Protein AF-A0A7S1LMZ0-F1 (afdb_monomer)

Mean predicted aligned error: 5.79 Å

InterPro domains:
  IPR043136 B30.2/SPRY domain superfamily [G3DSA:2.60.120.920] (1-100)

Sequence (121 aa):
YFRLQINSVDSGWLGGLVVGVSLSPPARAGPDRAGGEPMTWTAQRGRTNSNGCERQCEWRPEALHPGDEVAFLVNLDGICFLFVNDEERCRFGDPPVPVKSQPEARLSLLVGPAAASASDL

Organism: Alexandrium catenella (NCBI:txid2925)

pLDDT: mean 85.89, std 14.91, range [46.44, 98.31]

Foldseek 3Di:
DDKDAAQDDDPPALWWKKWWKFLDDDDPDDLPCRAQAARIWIDIDQWTDARRDIDGFQDHRVPDDHGWMWDWDQDQQQKIFIDIPNHTRDIDCVVGNPCPVCVVGDIDIDID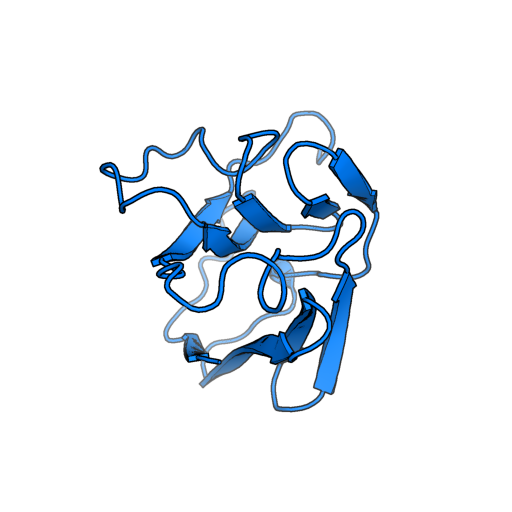IHHDDPVSD

Nearest PDB structures (foldseek):
  2e63-assembly1_A  TM=7.596E-01  e=4.836E-03  Homo sapiens
  8xvf-assembly3_C  TM=3.614E-01  e=7.108E-01  Trichinella spiralis
  3pos-assembly1_A  TM=3.489E-01  e=8.410E-01  Homo sapiens
  3hbk-assembly1_A  TM=3.427E-01  e=2.182E+00  Parabacteroides distasonis ATCC 8503
  3wz1-assembly1_A  TM=3.641E-01  e=4.522E+00  Microbulbifer thermotolerans

Solvent-accessible surface area (backbone atoms only — not comparable to full-atom values): 6929 Å² total; per-residue (Å²): 109,53,75,44,72,35,83,70,73,66,94,86,58,79,42,35,51,31,44,38,38,22,64,53,77,86,61,87,81,56,73,78,64,82,66,59,45,70,53,28,40,33,39,31,66,40,28,33,31,15,53,39,40,76,45,81,47,72,33,57,54,86,76,62,48,61,74,40,37,44,33,43,36,63,49,80,80,12,38,38,38,33,25,48,74,88,41,81,48,40,75,51,41,68,60,46,50,58,46,75,87,38,75,85,64,59,75,31,83,39,76,46,68,32,70,61,54,88,88,78,114

Secondary structure (DSSP, 8-state):
-EEEE-----TT--SEEEEEEESS------TTTTSS-TTEEEEETTEEEETTEEEE----GGG--TT-EEEEEE-TTS-EEEEETTEEEEEE-SSPP-TTT-TTPPPEEEEEEEPPPTT--

Structure (mmCIF, N/CA/C/O backbone):
data_AF-A0A7S1LMZ0-F1
#
_entry.id   AF-A0A7S1LMZ0-F1
#
loop_
_atom_site.group_PDB
_atom_site.id
_atom_site.type_symbol
_atom_site.label_atom_id
_atom_site.label_alt_id
_atom_site.label_comp_id
_atom_site.label_asym_id
_atom_site.label_entity_id
_atom_site.label_seq_id
_atom_site.pdbx_PDB_ins_code
_atom_site.Cartn_x
_atom_site.Cartn_y
_atom_site.Cartn_z
_atom_site.occupancy
_atom_site.B_iso_or_equiv
_atom_site.auth_seq_id
_atom_site.auth_comp_id
_atom_site.auth_asym_id
_atom_site.auth_atom_id
_atom_site.pdbx_PDB_model_num
ATOM 1 N N . TYR A 1 1 ? -8.574 -6.251 1.477 1.00 92.69 1 TYR A N 1
ATOM 2 C CA . TYR A 1 1 ? -7.418 -6.410 0.574 1.00 92.69 1 TYR A CA 1
ATOM 3 C C . TYR A 1 1 ? -7.841 -5.977 -0.820 1.00 92.69 1 TYR A C 1
ATOM 5 O O . TYR A 1 1 ? -9.038 -5.970 -1.087 1.00 92.69 1 TYR A O 1
ATOM 13 N N . PHE A 1 2 ? -6.898 -5.625 -1.687 1.00 94.94 2 PHE A N 1
ATOM 14 C CA . PHE A 1 2 ? -7.144 -5.405 -3.113 1.00 94.94 2 PHE A CA 1
ATOM 15 C C . PHE A 1 2 ? -5.912 -5.796 -3.933 1.00 94.94 2 PHE A C 1
ATOM 17 O O . PHE A 1 2 ? -4.818 -5.924 -3.382 1.00 94.94 2 PHE A O 1
ATOM 24 N N . ARG A 1 3 ? -6.109 -5.989 -5.238 1.00 96.69 3 ARG A N 1
ATOM 25 C CA . ARG A 1 3 ? -5.073 -6.311 -6.224 1.00 96.69 3 ARG A CA 1
ATOM 26 C C . ARG A 1 3 ? -5.205 -5.369 -7.416 1.00 96.69 3 ARG A C 1
ATOM 28 O O . ARG A 1 3 ? -6.318 -4.992 -7.780 1.00 96.69 3 ARG A O 1
ATOM 35 N N . LEU A 1 4 ? -4.074 -4.977 -7.982 1.00 95.00 4 LEU A N 1
ATOM 36 C CA . LEU A 1 4 ? -3.955 -4.112 -9.148 1.00 95.00 4 LEU A CA 1
ATOM 37 C C . LEU A 1 4 ? -3.055 -4.809 -10.158 1.00 95.00 4 LEU A C 1
ATOM 39 O O . LEU A 1 4 ? -1.979 -5.268 -9.790 1.00 95.00 4 LEU A O 1
ATOM 43 N N . GLN A 1 5 ? -3.460 -4.830 -11.421 1.00 97.00 5 GLN A N 1
ATOM 44 C CA . GLN A 1 5 ? -2.581 -5.247 -12.504 1.00 97.00 5 GLN A CA 1
ATOM 45 C C . GLN A 1 5 ? -1.897 -4.020 -13.107 1.00 97.00 5 GLN A C 1
ATOM 47 O O . GLN A 1 5 ? -2.553 -3.023 -13.425 1.00 97.00 5 GLN A O 1
ATOM 52 N N . ILE A 1 6 ? -0.580 -4.087 -13.270 1.00 95.25 6 ILE A N 1
ATOM 53 C CA . ILE A 1 6 ? 0.190 -3.060 -13.962 1.00 95.25 6 ILE A CA 1
ATOM 54 C C . ILE A 1 6 ? -0.006 -3.248 -15.463 1.00 95.25 6 ILE A C 1
ATOM 56 O O . ILE A 1 6 ? 0.489 -4.198 -16.057 1.00 95.25 6 ILE A O 1
ATOM 60 N N . ASN A 1 7 ? -0.732 -2.332 -16.099 1.00 94.88 7 ASN A N 1
ATOM 61 C CA . ASN A 1 7 ? -0.979 -2.407 -17.543 1.00 94.88 7 ASN A CA 1
ATOM 62 C C . ASN A 1 7 ? 0.157 -1.787 -18.368 1.00 94.88 7 ASN A C 1
ATOM 64 O O . ASN A 1 7 ? 0.405 -2.196 -19.499 1.00 94.88 7 ASN A O 1
ATOM 68 N N . SER A 1 8 ? 0.834 -0.783 -17.814 1.00 91.38 8 SER A N 1
ATOM 69 C CA . SER A 1 8 ? 1.889 -0.029 -18.489 1.00 91.38 8 SER A CA 1
ATOM 70 C C . SER A 1 8 ? 2.794 0.656 -17.471 1.00 91.38 8 SER A C 1
ATOM 72 O O . SER A 1 8 ? 2.327 1.049 -16.402 1.00 91.38 8 SER A O 1
ATOM 74 N N . VAL A 1 9 ? 4.056 0.864 -17.842 1.00 89.19 9 VAL A N 1
ATOM 75 C CA . VAL A 1 9 ? 5.046 1.618 -17.063 1.00 89.19 9 VAL A CA 1
ATOM 76 C C . VAL A 1 9 ? 5.654 2.681 -17.973 1.00 89.19 9 VAL A C 1
ATOM 78 O O . VAL A 1 9 ? 5.950 2.395 -19.132 1.00 89.19 9 VAL A O 1
ATOM 81 N N . ASP A 1 10 ? 5.816 3.899 -17.459 1.00 86.38 10 ASP A N 1
ATOM 82 C CA . ASP A 1 10 ? 6.498 4.983 -18.163 1.00 86.38 10 ASP A CA 1
ATOM 83 C C . ASP A 1 10 ? 7.935 5.106 -17.642 1.00 86.38 10 ASP A C 1
ATOM 85 O O . ASP A 1 10 ? 8.170 5.554 -16.520 1.00 86.38 10 ASP A O 1
ATOM 89 N N . SER A 1 11 ? 8.903 4.701 -18.464 1.00 72.75 11 SER A N 1
ATOM 90 C CA . SER A 1 11 ? 10.332 4.749 -18.134 1.00 72.75 11 SER A CA 1
ATOM 91 C C . SER A 1 11 ? 10.900 6.172 -18.035 1.00 72.75 11 SER A C 1
ATOM 93 O O . SER A 1 11 ? 12.020 6.340 -17.560 1.00 72.75 11 SER A O 1
ATOM 95 N N . GLY A 1 12 ? 10.172 7.194 -18.501 1.00 71.25 12 GLY A N 1
ATOM 96 C CA . GLY A 1 12 ? 10.564 8.603 -18.390 1.00 71.25 12 GLY A CA 1
ATOM 97 C C . GLY A 1 12 ? 10.071 9.290 -17.112 1.00 71.25 12 GLY A C 1
ATOM 98 O O . GLY A 1 12 ? 10.472 10.420 -16.827 1.00 71.25 12 GLY A O 1
ATOM 99 N N . TRP A 1 13 ? 9.206 8.634 -16.334 1.00 70.25 13 TRP A N 1
ATOM 100 C CA . TRP A 1 13 ? 8.609 9.210 -15.135 1.00 70.25 13 TRP A CA 1
ATOM 101 C C . TRP A 1 13 ? 9.506 8.987 -13.910 1.00 70.25 13 TRP A C 1
ATOM 103 O O . TRP A 1 13 ? 9.607 7.886 -13.375 1.00 70.25 13 TRP A O 1
ATOM 113 N N . LEU A 1 14 ? 10.129 10.061 -13.415 1.00 67.19 14 LEU A N 1
ATOM 114 C CA . LEU A 1 14 ? 10.993 10.018 -12.225 1.00 67.19 14 LEU A CA 1
ATOM 115 C C . LEU A 1 14 ? 10.230 9.829 -10.903 1.00 67.19 14 LEU A C 1
ATOM 117 O O . LEU A 1 14 ? 10.851 9.592 -9.869 1.00 67.19 14 LEU A O 1
ATOM 121 N N . GLY A 1 15 ? 8.901 9.936 -10.904 1.00 70.75 15 GLY A N 1
ATOM 122 C CA . GLY A 1 15 ? 8.080 9.688 -9.719 1.00 70.75 15 GLY A CA 1
ATOM 123 C C . GLY A 1 15 ? 7.843 8.198 -9.439 1.00 70.75 15 GLY A C 1
ATOM 124 O O . GLY A 1 15 ? 8.457 7.331 -10.055 1.00 70.75 15 GLY A O 1
ATOM 125 N N . GLY A 1 16 ? 6.961 7.894 -8.488 1.00 84.00 16 GLY A N 1
ATOM 126 C CA . GLY A 1 16 ? 6.693 6.524 -8.033 1.00 84.00 16 GLY A CA 1
ATOM 127 C C . GLY A 1 16 ? 5.217 6.134 -8.085 1.00 84.00 16 GLY A C 1
ATOM 128 O O . GLY A 1 16 ? 4.365 6.919 -8.493 1.00 84.00 16 GLY A O 1
ATOM 129 N N . LEU A 1 17 ? 4.915 4.922 -7.618 1.00 88.75 17 LEU A N 1
ATOM 130 C CA . LEU A 1 17 ? 3.554 4.458 -7.356 1.00 88.75 17 LEU A CA 1
ATOM 131 C C . LEU A 1 17 ? 3.296 4.475 -5.847 1.00 88.75 17 LEU A C 1
ATOM 133 O O . LEU A 1 17 ? 4.027 3.843 -5.078 1.00 88.75 17 LEU A O 1
ATOM 137 N N . VAL A 1 18 ? 2.242 5.181 -5.448 1.00 91.25 18 VAL A N 1
ATOM 138 C CA . VAL A 1 18 ? 1.716 5.191 -4.082 1.00 91.25 18 VAL A CA 1
ATOM 139 C C . VAL A 1 18 ? 0.575 4.196 -4.006 1.00 91.25 18 VAL A C 1
ATOM 141 O O . VAL A 1 18 ? -0.331 4.228 -4.841 1.00 91.25 18 VAL A O 1
ATOM 144 N N . VAL A 1 19 ? 0.607 3.335 -2.994 1.00 93.50 19 VAL A N 1
ATOM 145 C CA . VAL A 1 19 ? -0.442 2.348 -2.726 1.00 93.50 19 VAL A CA 1
ATOM 146 C C . VAL A 1 19 ? -0.751 2.348 -1.237 1.00 93.50 19 VAL A C 1
ATOM 148 O O . VAL A 1 19 ? 0.160 2.355 -0.411 1.00 93.50 19 VAL A O 1
ATOM 151 N N . GLY A 1 20 ? -2.028 2.340 -0.874 1.00 94.69 20 GLY A N 1
ATOM 152 C CA . GLY A 1 20 ? -2.415 2.360 0.524 1.00 94.69 20 GLY A CA 1
ATOM 153 C C . GLY A 1 20 ? -3.908 2.432 0.773 1.00 94.69 20 GLY A C 1
ATOM 154 O O . GLY A 1 20 ? -4.737 2.180 -0.105 1.00 94.69 20 GLY A O 1
ATOM 155 N N . VAL A 1 21 ? -4.237 2.804 2.005 1.00 94.06 21 VAL A N 1
ATOM 156 C CA . VAL A 1 21 ? -5.606 3.025 2.465 1.00 94.06 21 VAL A CA 1
ATOM 157 C C . VAL A 1 21 ? -5.725 4.315 3.267 1.00 94.06 21 VAL A C 1
ATOM 159 O O . VAL A 1 21 ? -4.754 4.803 3.845 1.00 94.06 21 VAL A O 1
ATOM 162 N N . SER A 1 22 ? -6.940 4.847 3.349 1.00 92.12 22 SER A N 1
ATOM 163 C CA . SER A 1 22 ? -7.289 5.952 4.239 1.00 92.12 22 SER A CA 1
ATOM 164 C C . SER A 1 22 ? -8.611 5.695 4.947 1.00 92.12 22 SER A C 1
ATOM 166 O O . SER A 1 22 ? -9.503 5.064 4.387 1.00 92.12 22 SER A O 1
ATOM 168 N N . LEU A 1 23 ? -8.750 6.211 6.167 1.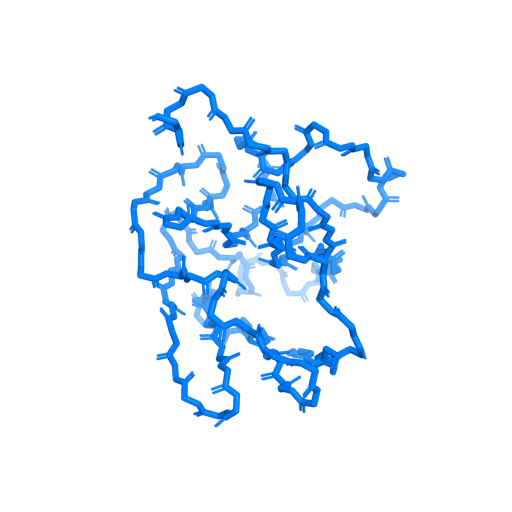00 90.75 23 LEU A N 1
ATOM 169 C CA . LEU A 1 23 ? -10.040 6.291 6.866 1.00 90.75 23 LEU A CA 1
ATOM 170 C C . LEU A 1 23 ? -10.854 7.519 6.444 1.00 90.75 23 LEU A C 1
ATOM 172 O O . LEU A 1 23 ? -12.046 7.607 6.737 1.00 90.75 23 LEU A O 1
ATOM 176 N N . SER A 1 24 ? -10.221 8.484 5.780 1.00 82.25 24 SER A N 1
ATOM 177 C CA . SER A 1 24 ? -10.919 9.634 5.229 1.00 82.25 24 SER A CA 1
ATOM 178 C C . SER A 1 24 ? -11.730 9.197 4.001 1.00 82.25 24 SER A C 1
ATOM 180 O O . SER A 1 24 ? -11.282 8.343 3.222 1.00 82.25 24 SER A O 1
ATOM 182 N N . PRO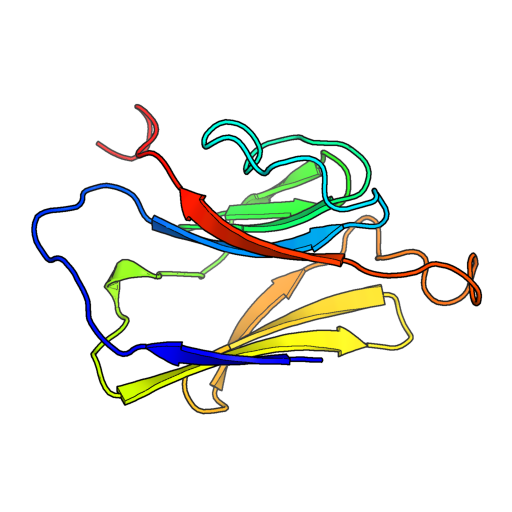 A 1 25 ? -12.923 9.778 3.781 1.00 69.62 25 PRO A N 1
ATOM 183 C CA . PRO A 1 25 ? -13.626 9.630 2.515 1.00 69.62 25 PRO A CA 1
ATOM 184 C C . PRO A 1 25 ? -12.702 10.028 1.358 1.00 69.62 25 PRO A C 1
ATOM 186 O O . PRO A 1 25 ? -11.841 10.892 1.556 1.00 69.62 25 PRO A O 1
ATOM 189 N N . PRO A 1 26 ? -12.881 9.462 0.153 1.00 59.78 26 PRO A N 1
ATOM 190 C CA . PRO A 1 26 ? -12.094 9.852 -1.005 1.00 59.78 26 PRO A CA 1
ATOM 191 C C . PRO A 1 26 ? -12.409 11.311 -1.354 1.00 59.78 26 PRO A C 1
ATOM 193 O O . PRO A 1 26 ? -13.327 11.621 -2.111 1.00 59.78 26 PRO A O 1
ATOM 196 N N . ALA A 1 27 ? -11.656 12.244 -0.782 1.00 53.44 27 ALA A N 1
ATOM 197 C CA . ALA A 1 27 ? -11.514 13.564 -1.358 1.00 53.44 27 ALA A CA 1
ATOM 198 C C . ALA A 1 27 ? -10.799 13.378 -2.700 1.00 53.44 27 ALA A C 1
ATOM 200 O O . ALA A 1 27 ? -9.941 12.504 -2.810 1.00 53.44 27 ALA A O 1
ATOM 201 N N . ARG A 1 28 ? -11.164 14.164 -3.722 1.00 48.00 28 ARG A N 1
ATOM 202 C CA . ARG A 1 28 ? -10.485 14.160 -5.029 1.00 48.00 28 ARG A CA 1
ATOM 203 C C . ARG A 1 28 ? -8.972 14.176 -4.785 1.00 48.00 28 ARG A C 1
ATOM 205 O O . ARG A 1 28 ? -8.452 15.189 -4.325 1.00 48.00 28 ARG A O 1
ATOM 212 N N . ALA A 1 29 ? -8.314 13.035 -4.988 1.00 46.44 29 ALA A N 1
ATOM 213 C CA . ALA A 1 29 ? -6.917 12.854 -4.634 1.00 46.44 29 ALA A CA 1
ATOM 214 C C . ALA A 1 29 ? -6.087 13.793 -5.513 1.00 46.44 29 ALA A C 1
ATOM 216 O O . ALA A 1 29 ? -5.998 13.607 -6.725 1.00 46.44 29 ALA A O 1
ATOM 217 N N . GLY A 1 30 ? -5.572 14.863 -4.912 1.00 48.56 30 GLY A N 1
ATOM 218 C CA . GLY A 1 30 ? -4.571 15.713 -5.538 1.00 48.56 30 GLY A CA 1
ATOM 219 C C . GLY A 1 30 ? -3.192 15.051 -5.435 1.00 48.56 30 GLY A C 1
ATOM 220 O O . GLY A 1 30 ? -2.970 14.271 -4.507 1.00 48.56 30 GLY A O 1
ATOM 221 N N . PRO A 1 31 ? -2.260 15.366 -6.346 1.00 48.41 31 PRO A N 1
ATOM 222 C CA . PRO A 1 31 ? -0.925 14.760 -6.395 1.00 48.41 31 PRO A CA 1
ATOM 223 C C . PRO A 1 31 ? -0.066 14.989 -5.133 1.00 48.41 31 PRO A C 1
ATOM 225 O O . PRO A 1 31 ? 0.912 14.279 -4.935 1.00 48.41 31 PRO A O 1
ATOM 228 N N . ASP A 1 32 ? -0.448 15.923 -4.257 1.00 50.94 32 ASP A N 1
ATOM 229 C CA . ASP A 1 32 ? 0.294 16.298 -3.039 1.00 50.94 32 ASP A CA 1
ATOM 230 C C . ASP A 1 32 ? 0.003 15.431 -1.799 1.00 50.94 32 ASP A C 1
ATOM 232 O O . ASP A 1 32 ? 0.596 15.629 -0.743 1.00 50.94 32 ASP A O 1
ATOM 236 N N . ARG A 1 33 ? -0.925 14.471 -1.882 1.00 55.44 33 ARG A N 1
ATOM 237 C CA . ARG A 1 33 ? -1.492 13.807 -0.688 1.00 55.44 33 ARG A CA 1
ATOM 238 C C . ARG A 1 33 ? -0.775 12.541 -0.220 1.00 55.44 33 ARG A C 1
ATOM 240 O O . ARG A 1 33 ? -1.220 11.880 0.712 1.00 55.44 33 ARG A O 1
ATOM 247 N N . ALA A 1 34 ? 0.324 12.167 -0.865 1.00 53.44 34 ALA A N 1
ATOM 248 C CA . ALA A 1 34 ? 0.998 10.899 -0.588 1.00 53.44 34 ALA A CA 1
ATOM 249 C C . ALA A 1 34 ? 1.879 10.911 0.677 1.00 53.44 34 ALA A C 1
ATOM 251 O O . ALA A 1 34 ? 2.188 9.843 1.208 1.00 53.44 34 ALA A O 1
ATOM 252 N N . GLY A 1 35 ? 2.262 12.096 1.170 1.00 56.19 35 GLY A N 1
ATOM 253 C CA . GLY A 1 35 ? 3.188 12.254 2.291 1.00 56.19 35 GLY A CA 1
ATOM 254 C C . GLY A 1 35 ? 2.561 12.965 3.487 1.00 56.19 35 GLY A C 1
ATOM 255 O O . GLY A 1 35 ? 2.122 14.105 3.379 1.00 56.19 35 GLY A O 1
ATOM 256 N N . GLY A 1 36 ? 2.560 12.314 4.651 1.00 64.12 36 GLY A N 1
ATOM 257 C CA . GLY A 1 36 ? 2.279 12.979 5.927 1.00 64.12 36 GLY A CA 1
ATOM 258 C C . GLY A 1 36 ? 0.805 13.237 6.246 1.00 64.12 36 GLY A C 1
ATOM 259 O O . GLY A 1 36 ? 0.526 13.808 7.298 1.00 64.12 36 GLY A O 1
ATOM 260 N N . GLU A 1 37 ? -0.141 12.817 5.400 1.00 73.06 37 GLU A N 1
ATOM 261 C CA . GLU A 1 37 ? -1.561 13.015 5.692 1.00 73.06 37 GLU A CA 1
ATOM 262 C C . GLU A 1 37 ? -2.020 12.142 6.874 1.00 73.06 37 GLU A C 1
ATOM 264 O O . GLU A 1 37 ? -1.859 10.913 6.845 1.00 73.06 37 GLU A O 1
ATOM 269 N N . PRO A 1 38 ? -2.635 12.739 7.912 1.00 81.94 38 PRO A N 1
ATOM 270 C CA . PRO A 1 38 ? -3.271 11.978 8.976 1.00 81.94 38 PRO A CA 1
ATOM 271 C C . PRO A 1 38 ? -4.312 11.009 8.413 1.00 81.94 38 PRO A C 1
ATOM 273 O O . PRO A 1 38 ? -4.956 11.275 7.399 1.00 81.94 38 PRO A O 1
ATOM 276 N N . MET A 1 39 ? -4.532 9.904 9.121 1.00 90.06 39 MET A N 1
ATOM 277 C CA . MET A 1 39 ? -5.540 8.893 8.797 1.00 90.06 39 MET A CA 1
ATOM 278 C C . MET A 1 39 ? -5.278 8.163 7.469 1.00 90.06 39 MET A C 1
ATOM 280 O O . MET A 1 39 ? -6.215 7.669 6.830 1.00 90.06 39 MET A O 1
ATOM 284 N N . THR A 1 40 ? -4.012 8.088 7.051 1.00 92.75 40 THR A N 1
ATOM 285 C CA . THR A 1 40 ? -3.564 7.345 5.868 1.00 92.75 40 THR A CA 1
ATOM 286 C C . THR A 1 40 ? -2.482 6.327 6.220 1.00 92.75 40 THR A C 1
ATOM 288 O O . THR A 1 40 ? -1.704 6.519 7.153 1.00 92.75 40 THR A O 1
ATOM 291 N N . TRP A 1 41 ? -2.452 5.222 5.478 1.00 95.38 41 TRP A N 1
ATOM 292 C CA . TRP A 1 41 ? -1.409 4.205 5.546 1.00 95.38 41 TRP A CA 1
ATOM 293 C C . TRP A 1 41 ? -0.981 3.868 4.130 1.00 95.38 41 TRP A C 1
ATOM 295 O O . TRP A 1 41 ? -1.707 3.181 3.408 1.00 95.38 41 TRP A O 1
ATOM 305 N N . THR A 1 42 ? 0.170 4.387 3.720 1.00 94.75 42 THR A N 1
ATOM 306 C CA . THR A 1 42 ? 0.640 4.325 2.334 1.00 94.75 42 THR A CA 1
ATOM 307 C C . THR A 1 42 ? 2.061 3.794 2.257 1.00 94.75 42 THR A C 1
ATOM 309 O O . THR A 1 42 ? 2.867 3.986 3.164 1.00 94.75 42 THR A O 1
ATOM 312 N N . ALA A 1 43 ? 2.370 3.134 1.148 1.00 94.12 43 ALA A N 1
ATOM 313 C CA . ALA A 1 43 ? 3.720 2.832 0.712 1.00 94.12 43 ALA A CA 1
ATOM 314 C C . ALA A 1 43 ? 4.000 3.603 -0.582 1.00 94.12 43 ALA A C 1
ATOM 316 O O . ALA A 1 43 ? 3.180 3.624 -1.500 1.00 94.12 43 ALA A O 1
ATOM 317 N N . GLN A 1 44 ? 5.170 4.221 -0.642 1.00 91.50 44 GLN A N 1
ATOM 318 C CA . GLN A 1 44 ? 5.733 4.916 -1.795 1.00 91.50 44 GLN A CA 1
ATOM 319 C C . GLN A 1 44 ? 7.216 4.544 -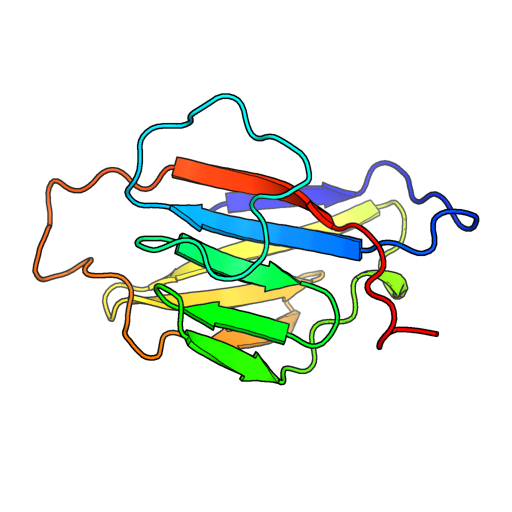1.925 1.00 91.50 44 GLN A C 1
ATOM 321 O O . GLN A 1 44 ? 7.739 3.808 -1.086 1.00 91.50 44 GLN A O 1
ATOM 326 N N . ARG A 1 45 ? 7.905 5.016 -2.969 1.00 90.62 45 ARG A N 1
ATOM 327 C CA . ARG A 1 45 ? 9.312 4.656 -3.217 1.00 90.62 45 ARG A CA 1
ATOM 328 C C . ARG A 1 45 ? 10.164 4.807 -1.948 1.00 90.62 45 ARG A C 1
ATOM 330 O O . ARG A 1 45 ? 10.373 5.912 -1.450 1.00 90.62 45 ARG A O 1
ATOM 337 N N . GLY A 1 46 ? 10.649 3.675 -1.440 1.00 91.06 46 GLY A N 1
ATOM 338 C CA . GLY A 1 46 ? 11.520 3.564 -0.273 1.00 91.06 46 GLY A CA 1
ATOM 339 C C . GLY A 1 46 ? 10.920 4.024 1.058 1.00 91.0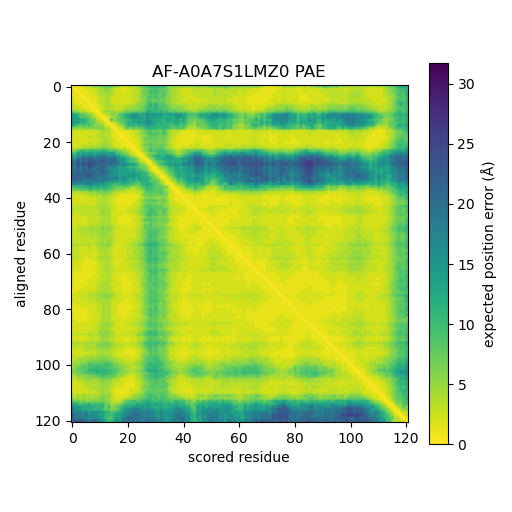6 46 GLY A C 1
ATOM 340 O O . GLY A 1 46 ? 11.666 4.141 2.032 1.00 91.06 46 GLY A O 1
ATOM 341 N N . ARG A 1 47 ? 9.622 4.347 1.121 1.00 92.38 47 ARG A N 1
ATOM 342 C CA . ARG A 1 47 ? 9.001 4.987 2.287 1.00 92.38 47 ARG A CA 1
ATOM 343 C C . ARG A 1 47 ? 7.587 4.486 2.551 1.00 92.38 47 ARG A C 1
ATOM 345 O O . ARG A 1 47 ? 6.825 4.198 1.634 1.00 92.38 47 ARG A O 1
ATOM 352 N N . THR A 1 48 ? 7.206 4.463 3.819 1.00 94.69 48 THR A N 1
ATOM 353 C CA . THR A 1 48 ? 5.830 4.219 4.264 1.00 94.69 48 THR A CA 1
ATOM 354 C C . THR A 1 48 ? 5.350 5.347 5.149 1.00 94.69 48 THR A C 1
ATOM 356 O O . THR A 1 48 ? 6.125 5.832 5.970 1.00 94.69 48 THR A O 1
ATOM 359 N N . ASN A 1 49 ? 4.072 5.693 5.056 1.00 94.00 49 ASN A N 1
ATOM 360 C CA . ASN A 1 49 ? 3.388 6.544 6.015 1.00 94.00 49 ASN A CA 1
ATOM 361 C C . ASN A 1 49 ? 2.420 5.706 6.856 1.00 94.00 49 ASN A C 1
ATOM 363 O O . ASN A 1 49 ? 1.706 4.858 6.329 1.00 94.00 49 ASN A O 1
ATOM 367 N N . SER A 1 50 ? 2.395 5.927 8.165 1.00 95.50 50 SER A N 1
ATOM 368 C CA . SER A 1 50 ? 1.371 5.400 9.068 1.00 95.50 50 SER A CA 1
ATOM 369 C C . SER A 1 50 ? 0.815 6.552 9.886 1.00 95.50 50 SER A C 1
ATOM 371 O O . SER A 1 50 ? 1.466 7.012 10.818 1.00 95.50 50 SER A O 1
ATOM 373 N N . ASN A 1 51 ? -0.369 7.038 9.528 1.00 92.81 51 ASN A N 1
ATOM 374 C CA . ASN A 1 51 ? -1.056 8.134 10.207 1.00 92.81 51 ASN A CA 1
ATOM 375 C C . ASN A 1 51 ? -0.157 9.369 10.436 1.00 92.81 51 ASN A C 1
ATOM 377 O O . ASN A 1 51 ? -0.060 9.885 11.548 1.00 92.81 51 ASN A O 1
ATOM 381 N N . GLY A 1 52 ? 0.554 9.809 9.397 1.00 89.88 52 GLY A N 1
ATOM 382 C CA . GLY A 1 52 ? 1.499 10.926 9.471 1.00 89.88 52 GLY A CA 1
ATOM 383 C C . GLY A 1 52 ? 2.930 10.539 9.869 1.00 89.88 52 GLY A C 1
ATOM 384 O O . GLY A 1 52 ? 3.838 11.345 9.686 1.00 89.88 52 GLY A O 1
ATOM 385 N N . CYS A 1 53 ? 3.180 9.314 10.340 1.00 91.38 53 CYS A N 1
ATOM 386 C CA . CYS A 1 53 ? 4.524 8.847 10.690 1.00 91.38 53 CYS A CA 1
ATOM 387 C C . CYS A 1 53 ? 5.226 8.199 9.488 1.00 91.38 53 CYS A C 1
ATOM 389 O O . CYS A 1 53 ? 4.848 7.105 9.064 1.00 91.38 53 CYS A O 1
ATOM 391 N N . GLU A 1 54 ? 6.268 8.848 8.963 1.00 92.75 54 GLU A N 1
ATOM 392 C CA . GLU A 1 54 ? 7.081 8.319 7.863 1.00 92.75 54 GLU A CA 1
ATOM 393 C C . GLU A 1 54 ? 8.195 7.384 8.361 1.00 92.75 54 GLU A C 1
ATOM 395 O O . GLU A 1 54 ? 8.839 7.644 9.378 1.00 92.75 54 GLU A O 1
ATOM 400 N N . ARG A 1 55 ? 8.433 6.287 7.635 1.00 93.56 55 ARG A N 1
ATOM 401 C CA . ARG A 1 55 ? 9.548 5.348 7.846 1.00 93.56 55 ARG A CA 1
ATOM 402 C C . ARG A 1 55 ? 10.112 4.880 6.513 1.00 93.56 55 ARG A C 1
ATOM 404 O O . ARG A 1 55 ? 9.407 4.898 5.509 1.00 93.56 55 ARG A O 1
ATOM 411 N N . GLN A 1 56 ? 11.363 4.430 6.518 1.00 94.38 56 GLN A N 1
ATOM 412 C CA . GLN A 1 56 ? 11.975 3.792 5.354 1.00 94.38 56 GLN A CA 1
ATOM 413 C C . GLN A 1 56 ? 11.444 2.369 5.154 1.00 94.38 56 GLN A C 1
ATOM 415 O O . GLN A 1 56 ? 11.126 1.675 6.120 1.00 94.38 56 GLN A O 1
ATOM 420 N N . CYS A 1 57 ? 11.379 1.932 3.900 1.00 93.50 57 CYS A N 1
ATOM 421 C CA . CYS A 1 57 ? 11.055 0.558 3.535 1.00 93.50 57 CYS A CA 1
ATOM 422 C C . CYS A 1 57 ? 11.746 0.134 2.232 1.00 93.50 57 CYS A C 1
ATOM 424 O O . CYS A 1 57 ? 12.401 0.929 1.560 1.00 93.50 57 CYS A O 1
ATOM 426 N N . GLU A 1 58 ? 11.566 -1.131 1.858 1.00 91.69 58 GLU A N 1
ATOM 427 C CA . GLU A 1 58 ? 12.162 -1.731 0.660 1.00 91.69 58 GLU A CA 1
ATOM 428 C C . GLU A 1 58 ? 11.269 -1.632 -0.586 1.00 91.69 58 GLU A C 1
ATOM 430 O O . GLU A 1 58 ? 11.595 -2.195 -1.626 1.00 91.69 58 GLU A O 1
ATOM 435 N N . TRP A 1 59 ? 10.148 -0.905 -0.525 1.00 93.25 59 TRP A N 1
ATOM 436 C CA . TRP A 1 59 ? 9.254 -0.769 -1.673 1.00 93.25 59 TRP A CA 1
ATOM 437 C C . TRP A 1 59 ? 9.928 -0.006 -2.827 1.00 93.25 59 TRP A C 1
ATOM 439 O O . TRP A 1 59 ? 10.268 1.173 -2.690 1.00 93.25 59 TRP A O 1
ATOM 449 N N . ARG A 1 60 ? 10.100 -0.669 -3.977 1.00 91.75 60 ARG A N 1
ATOM 450 C CA . ARG A 1 60 ? 10.722 -0.128 -5.199 1.00 91.75 60 ARG A CA 1
ATOM 451 C C . ARG A 1 60 ? 9.749 -0.226 -6.382 1.00 91.75 60 ARG A C 1
ATOM 453 O O . ARG A 1 60 ? 9.803 -1.203 -7.127 1.00 91.75 60 ARG A O 1
ATOM 460 N N . PRO A 1 61 ? 8.846 0.753 -6.573 1.00 91.25 61 PRO A N 1
ATOM 461 C CA . PRO A 1 61 ? 7.883 0.719 -7.675 1.00 91.25 61 PRO A CA 1
ATOM 462 C C . PRO A 1 61 ? 8.542 0.791 -9.065 1.00 91.25 61 PRO A C 1
ATOM 464 O O . PRO A 1 61 ? 7.942 0.365 -10.041 1.00 91.25 61 PRO A O 1
ATOM 467 N N . GLU A 1 62 ? 9.779 1.281 -9.164 1.00 90.06 62 GLU A N 1
ATOM 468 C CA . GLU A 1 62 ? 10.594 1.276 -10.389 1.00 90.06 62 GLU A CA 1
ATOM 469 C C . GLU A 1 62 ? 10.948 -0.125 -10.916 1.00 90.06 62 GLU A C 1
ATOM 471 O O . GLU A 1 62 ? 11.321 -0.253 -12.078 1.00 90.06 62 GLU A O 1
ATOM 476 N N . ALA A 1 63 ? 10.828 -1.169 -10.092 1.00 91.19 63 ALA A N 1
ATOM 477 C CA . ALA A 1 63 ? 11.062 -2.551 -10.509 1.00 91.19 63 ALA A CA 1
ATOM 478 C C . ALA A 1 63 ? 9.817 -3.222 -11.124 1.00 91.19 63 ALA A C 1
ATOM 480 O O . ALA A 1 63 ? 9.888 -4.390 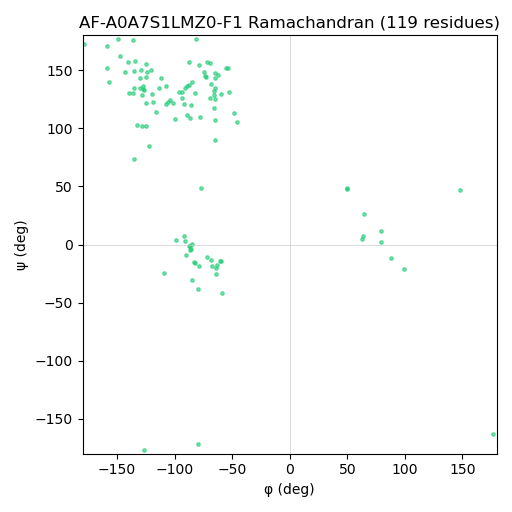-11.505 1.00 91.19 63 ALA A O 1
ATOM 481 N N . LEU A 1 64 ? 8.681 -2.518 -11.185 1.00 92.88 64 LEU A N 1
ATOM 482 C CA . LEU A 1 64 ? 7.444 -3.040 -11.760 1.00 92.88 64 LEU A CA 1
ATOM 483 C C . LEU A 1 64 ? 7.513 -3.096 -13.286 1.00 92.88 64 LEU A C 1
ATOM 485 O O . LEU A 1 64 ? 8.048 -2.199 -13.937 1.00 92.88 64 LEU A O 1
ATOM 489 N N . HIS A 1 65 ? 6.880 -4.118 -13.849 1.00 94.50 65 HIS A N 1
ATOM 490 C CA . HIS A 1 65 ? 6.735 -4.333 -15.282 1.00 94.50 65 HIS A CA 1
ATOM 491 C C . HIS A 1 65 ? 5.257 -4.486 -15.662 1.00 94.50 65 HIS A C 1
ATOM 493 O O . HIS A 1 65 ? 4.434 -4.890 -14.836 1.00 94.50 65 HIS A O 1
ATOM 499 N N . PRO A 1 66 ? 4.883 -4.198 -16.924 1.00 95.75 66 PRO A N 1
ATOM 500 C CA . PRO A 1 66 ? 3.567 -4.564 -17.429 1.00 95.75 66 PRO A CA 1
ATOM 501 C C . PRO A 1 66 ? 3.288 -6.057 -17.214 1.00 95.75 66 PRO A C 1
ATOM 503 O O . PRO A 1 66 ? 4.109 -6.905 -17.558 1.00 95.75 66 PRO A O 1
ATOM 506 N N . GLY A 1 67 ? 2.120 -6.368 -16.661 1.00 97.31 67 GLY A N 1
ATOM 507 C CA . GLY A 1 67 ? 1.703 -7.713 -16.278 1.00 97.31 67 GLY A CA 1
ATOM 508 C C . GLY A 1 67 ? 1.868 -8.026 -14.790 1.00 97.31 67 GLY A C 1
ATOM 509 O O . GLY A 1 67 ? 1.148 -8.902 -14.314 1.00 97.31 67 GLY A O 1
ATOM 510 N N . ASP A 1 68 ? 2.722 -7.300 -14.057 1.00 97.38 68 ASP A N 1
ATOM 511 C CA . ASP A 1 68 ? 2.885 -7.500 -12.614 1.00 97.38 68 ASP A CA 1
ATOM 512 C C . ASP A 1 68 ? 1.584 -7.214 -11.857 1.00 97.38 68 ASP A C 1
ATOM 514 O O . ASP A 1 68 ? 0.817 -6.307 -12.199 1.00 97.38 68 ASP A O 1
ATOM 518 N N . GLU A 1 69 ? 1.356 -7.965 -10.783 1.00 97.94 69 GLU A N 1
ATOM 519 C CA . GLU A 1 69 ? 0.251 -7.744 -9.861 1.00 97.94 69 GLU A CA 1
ATOM 520 C C . GLU A 1 69 ? 0.758 -7.137 -8.552 1.00 97.94 69 GLU A C 1
ATOM 522 O O . GLU A 1 69 ? 1.584 -7.730 -7.861 1.00 97.94 69 GLU A O 1
ATOM 527 N N . VAL A 1 70 ? 0.223 -5.974 -8.178 1.00 97.25 70 VAL A N 1
ATOM 528 C CA . VAL A 1 70 ? 0.463 -5.336 -6.880 1.00 97.25 70 VAL A CA 1
ATOM 529 C C . VAL A 1 70 ? -0.734 -5.591 -5.974 1.00 97.25 70 VAL A C 1
ATOM 531 O O . VAL A 1 70 ? -1.854 -5.187 -6.290 1.00 97.25 70 VAL A O 1
ATOM 534 N N . ALA A 1 71 ? -0.510 -6.217 -4.821 1.00 97.38 71 ALA A N 1
ATOM 535 C CA . ALA A 1 71 ? -1.551 -6.446 -3.824 1.00 97.38 71 ALA A CA 1
ATOM 536 C C . ALA A 1 71 ? -1.300 -5.624 -2.562 1.00 97.38 71 ALA A C 1
ATOM 538 O O . ALA A 1 71 ? -0.163 -5.485 -2.117 1.00 97.38 71 ALA A O 1
ATOM 539 N N . PHE A 1 72 ? -2.374 -5.131 -1.950 1.00 97.56 72 PHE A N 1
ATOM 540 C CA . PHE A 1 72 ? -2.315 -4.462 -0.654 1.00 97.56 72 PHE A CA 1
ATOM 541 C C . PHE A 1 72 ? -3.327 -5.080 0.309 1.00 97.56 72 PHE A C 1
ATOM 543 O O . PHE A 1 72 ? -4.525 -5.220 0.018 1.00 97.56 72 PHE A O 1
ATOM 550 N N . LEU A 1 73 ? -2.842 -5.447 1.487 1.00 97.31 73 LEU A N 1
ATOM 551 C CA . LEU A 1 73 ? -3.605 -6.102 2.538 1.00 97.31 73 LEU A CA 1
ATOM 552 C C . LEU A 1 73 ? -3.449 -5.318 3.835 1.00 97.31 73 LEU A C 1
ATOM 554 O O . LEU A 1 73 ? -2.341 -5.017 4.253 1.00 97.31 73 LEU A O 1
ATOM 558 N N . VAL A 1 74 ? -4.569 -5.065 4.505 1.00 97.12 74 VAL A N 1
ATOM 559 C CA . VAL A 1 74 ? -4.586 -4.711 5.925 1.00 97.12 74 VAL A CA 1
ATOM 560 C C . VAL A 1 74 ? -5.124 -5.925 6.665 1.00 97.12 74 VAL A C 1
ATOM 562 O O . VAL A 1 74 ? -6.224 -6.387 6.350 1.00 97.12 74 VAL A O 1
ATOM 565 N N . ASN A 1 75 ? -4.345 -6.482 7.589 1.00 96.38 75 ASN A N 1
ATOM 566 C CA . ASN A 1 75 ? -4.804 -7.600 8.409 1.00 96.38 75 ASN A CA 1
ATOM 567 C C . ASN A 1 75 ? -5.668 -7.110 9.588 1.00 96.38 75 ASN A C 1
ATOM 569 O O . ASN A 1 75 ? -5.835 -5.912 9.814 1.00 96.38 75 ASN A O 1
ATOM 573 N N . LEU A 1 76 ? -6.211 -8.043 10.374 1.00 95.00 76 LEU A N 1
ATOM 574 C CA . LEU A 1 76 ? -7.061 -7.701 11.521 1.00 95.00 76 LEU A CA 1
ATOM 575 C C . LEU A 1 76 ? -6.307 -6.995 12.658 1.00 95.00 76 LEU A C 1
ATOM 577 O O . LEU A 1 76 ? -6.943 -6.349 13.485 1.00 95.00 76 LEU A O 1
ATOM 581 N N . ASP A 1 77 ? -4.977 -7.079 12.700 1.00 96.12 77 ASP A N 1
ATOM 582 C CA . ASP A 1 77 ? -4.138 -6.337 13.650 1.00 96.12 77 ASP A CA 1
ATOM 583 C C . ASP A 1 77 ? -3.806 -4.915 13.165 1.00 96.12 77 ASP A C 1
ATOM 585 O O . ASP A 1 77 ? -3.112 -4.177 13.859 1.00 96.12 77 ASP A O 1
ATOM 589 N N . GLY A 1 78 ? -4.304 -4.518 11.989 1.00 96.88 78 GLY A N 1
ATOM 590 C CA . GLY A 1 78 ? -4.058 -3.203 11.404 1.00 96.88 78 GLY A CA 1
ATOM 591 C C . GLY A 1 78 ? -2.702 -3.060 10.718 1.00 96.88 78 GLY A C 1
ATOM 592 O O . GLY A 1 78 ? -2.301 -1.945 10.383 1.00 96.88 78 GLY A O 1
ATOM 593 N N . ILE A 1 79 ? -1.995 -4.169 10.504 1.00 98.19 79 ILE A N 1
ATOM 594 C CA . ILE A 1 79 ? -0.724 -4.197 9.785 1.00 98.19 79 ILE A CA 1
ATOM 595 C C . ILE A 1 79 ? -1.004 -4.214 8.285 1.00 98.19 79 ILE A C 1
ATOM 597 O O . ILE A 1 79 ? -1.805 -5.014 7.795 1.00 98.19 79 ILE A O 1
ATOM 601 N N . CYS A 1 80 ? -0.330 -3.318 7.577 1.00 98.12 80 CYS A N 1
ATOM 602 C CA . CYS A 1 80 ? -0.330 -3.196 6.133 1.00 98.12 80 CYS A CA 1
ATOM 603 C C . CYS A 1 80 ? 0.772 -4.067 5.527 1.00 98.12 80 CYS A C 1
ATOM 605 O O . CYS A 1 80 ? 1.910 -4.067 6.000 1.00 98.12 80 CYS A O 1
ATOM 607 N N . PHE A 1 81 ? 0.430 -4.762 4.452 1.00 98.31 81 PHE A N 1
ATOM 608 C CA . PHE A 1 81 ? 1.321 -5.593 3.658 1.00 98.31 81 PHE A CA 1
ATOM 609 C C . PHE A 1 81 ? 1.148 -5.220 2.193 1.00 98.31 81 PHE A C 1
ATOM 611 O O . PHE A 1 81 ? 0.016 -5.099 1.713 1.00 98.31 81 PHE A O 1
ATOM 618 N N . LEU A 1 82 ? 2.262 -5.066 1.491 1.00 97.75 82 LEU A N 1
ATOM 619 C CA . LEU A 1 82 ? 2.300 -4.847 0.057 1.00 97.75 82 LEU A CA 1
ATOM 620 C C . LEU A 1 82 ? 3.069 -5.987 -0.603 1.00 97.75 82 LEU A C 1
ATOM 622 O O . LEU A 1 82 ? 4.188 -6.308 -0.199 1.00 97.75 82 LEU A O 1
ATOM 626 N N . PHE A 1 83 ? 2.457 -6.573 -1.626 1.00 98.06 83 PHE A N 1
ATOM 627 C CA . PHE A 1 83 ? 2.996 -7.696 -2.382 1.00 98.06 83 PHE A CA 1
ATOM 628 C C . PHE A 1 83 ? 3.153 -7.326 -3.852 1.00 98.06 83 PHE A C 1
ATOM 630 O O . PHE A 1 83 ? 2.362 -6.542 -4.379 1.00 98.06 83 PHE A O 1
ATOM 637 N N . VAL A 1 84 ? 4.130 -7.945 -4.510 1.00 97.69 84 VAL A N 1
ATOM 638 C CA . VAL A 1 84 ? 4.241 -7.988 -5.970 1.00 97.69 84 VAL A CA 1
ATOM 639 C C . VAL A 1 84 ? 4.331 -9.440 -6.397 1.00 97.69 84 VAL A C 1
ATOM 641 O O . VAL A 1 84 ? 5.242 -10.133 -5.954 1.00 97.69 84 VAL A O 1
ATOM 644 N N . ASN A 1 85 ? 3.405 -9.892 -7.244 1.00 97.62 85 ASN A N 1
ATOM 645 C CA . ASN A 1 85 ? 3.335 -11.281 -7.711 1.00 97.62 85 ASN A CA 1
ATOM 646 C C . ASN A 1 85 ? 3.394 -12.287 -6.540 1.00 97.62 85 ASN A C 1
ATOM 648 O O . ASN A 1 85 ? 4.197 -13.216 -6.540 1.00 97.62 85 ASN A O 1
ATOM 652 N N . ASP A 1 86 ? 2.570 -12.043 -5.514 1.00 97.38 86 ASP A N 1
ATOM 653 C CA . ASP A 1 86 ? 2.480 -12.812 -4.260 1.00 97.38 86 ASP A CA 1
ATOM 654 C C . ASP A 1 86 ? 3.747 -12.822 -3.366 1.00 97.38 86 ASP A C 1
ATOM 656 O O . ASP A 1 86 ? 3.742 -13.442 -2.303 1.00 97.38 86 ASP A O 1
ATOM 660 N N . GLU A 1 87 ? 4.800 -12.073 -3.713 1.00 97.69 87 GLU A N 1
ATOM 661 C CA . GLU A 1 87 ? 5.984 -11.864 -2.866 1.00 97.69 87 GLU A CA 1
ATOM 662 C C . GLU A 1 87 ? 5.844 -10.579 -2.033 1.00 97.69 87 GLU A C 1
ATOM 664 O O . GLU A 1 87 ? 5.597 -9.500 -2.578 1.00 97.69 87 GLU A O 1
ATOM 669 N N . GLU A 1 88 ? 6.005 -10.670 -0.708 1.00 97.44 88 GLU A N 1
ATOM 670 C CA . GLU A 1 88 ? 5.965 -9.501 0.183 1.00 97.44 88 GLU A CA 1
ATOM 671 C C . GLU A 1 88 ? 7.138 -8.561 -0.127 1.00 97.44 88 GLU A C 1
ATOM 673 O O . GLU A 1 88 ? 8.297 -8.966 -0.110 1.00 97.44 88 GLU A O 1
ATOM 678 N N . ARG A 1 89 ? 6.840 -7.287 -0.394 1.00 96.44 89 ARG A N 1
ATOM 679 C CA . ARG A 1 89 ? 7.847 -6.236 -0.624 1.00 96.44 89 ARG A CA 1
ATOM 680 C C . ARG A 1 89 ? 7.924 -5.228 0.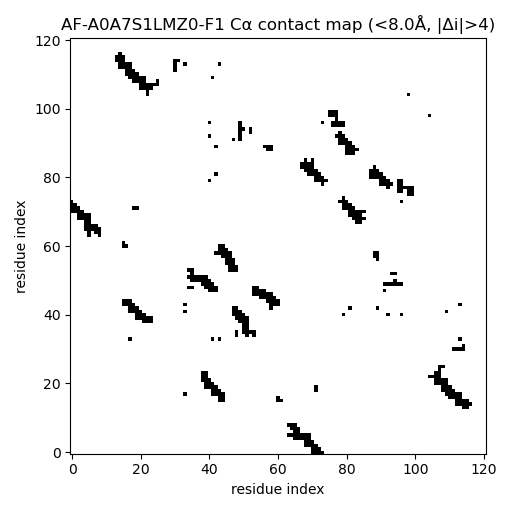508 1.00 96.44 89 ARG A C 1
ATOM 682 O O . ARG A 1 89 ? 8.917 -4.520 0.642 1.00 96.44 89 ARG A O 1
ATOM 689 N N . CYS A 1 90 ? 6.845 -5.077 1.270 1.00 95.75 90 CYS A N 1
ATOM 690 C CA . CYS A 1 90 ? 6.790 -4.098 2.340 1.00 95.75 90 CYS A CA 1
ATOM 691 C C . CYS A 1 90 ? 5.740 -4.476 3.382 1.00 95.75 90 CYS A C 1
ATOM 693 O O . CYS A 1 90 ? 4.629 -4.885 3.045 1.00 95.75 90 CYS A O 1
ATOM 695 N N . ARG A 1 91 ? 6.087 -4.256 4.650 1.00 97.75 91 ARG A N 1
ATOM 696 C CA . ARG A 1 91 ? 5.213 -4.437 5.803 1.00 97.75 91 ARG A CA 1
ATOM 697 C C . ARG A 1 91 ? 5.360 -3.260 6.756 1.00 97.75 91 ARG A C 1
ATOM 699 O O . ARG A 1 91 ? 6.475 -2.895 7.119 1.00 97.75 91 ARG A O 1
ATOM 706 N N . PHE A 1 92 ? 4.243 -2.674 7.174 1.00 97.75 92 PHE A N 1
ATOM 707 C CA . PHE A 1 92 ? 4.227 -1.493 8.040 1.00 97.75 92 PHE A CA 1
ATOM 708 C C . PHE A 1 92 ? 2.887 -1.346 8.770 1.00 97.75 92 PHE A C 1
ATOM 710 O O . PHE A 1 92 ? 1.935 -2.063 8.489 1.00 97.75 92 PHE A O 1
ATOM 717 N N . GLY A 1 93 ? 2.800 -0.430 9.729 1.00 95.75 93 GLY A N 1
ATOM 718 C CA . GLY A 1 93 ? 1.580 -0.214 10.512 1.00 95.75 93 GLY A CA 1
ATOM 719 C C . GLY A 1 93 ? 1.888 0.231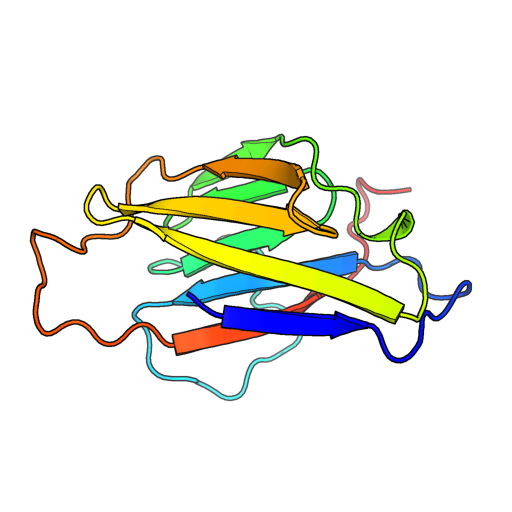 11.930 1.00 95.75 93 GLY A C 1
ATOM 720 O O . GLY A 1 93 ? 1.358 -0.337 12.876 1.00 95.75 93 GLY A O 1
ATOM 721 N N . ASP A 1 94 ? 2.784 1.205 12.082 1.00 95.12 94 ASP A N 1
ATOM 722 C CA . ASP A 1 94 ? 3.096 1.801 13.380 1.00 95.12 94 ASP A CA 1
ATOM 723 C C . ASP A 1 94 ? 2.897 3.326 13.296 1.00 95.12 94 ASP A C 1
ATOM 725 O O . ASP A 1 94 ? 3.735 4.018 12.721 1.00 95.12 94 ASP A O 1
ATOM 729 N N . PRO A 1 95 ? 1.788 3.885 13.804 1.00 95.56 95 PRO A N 1
ATOM 730 C CA . PRO A 1 95 ? 0.679 3.191 14.460 1.00 95.56 95 PRO A CA 1
ATOM 731 C C . PRO A 1 95 ? -0.154 2.325 13.489 1.00 95.56 95 PRO A C 1
ATOM 733 O O . PRO A 1 95 ? -0.189 2.607 12.284 1.00 95.56 95 PRO A O 1
ATOM 736 N N . PRO A 1 96 ? -0.853 1.286 13.989 1.00 97.00 96 PRO A N 1
ATOM 737 C CA . PRO A 1 96 ? -1.634 0.377 13.151 1.00 97.00 96 PRO A CA 1
ATOM 738 C C . PRO A 1 96 ? -2.901 1.041 12.618 1.00 97.00 96 PRO A C 1
ATOM 740 O O . PRO A 1 96 ? -3.439 1.973 13.222 1.00 97.00 96 PRO A O 1
ATOM 743 N N . VAL A 1 97 ? -3.425 0.511 11.511 1.00 96.19 97 VAL A N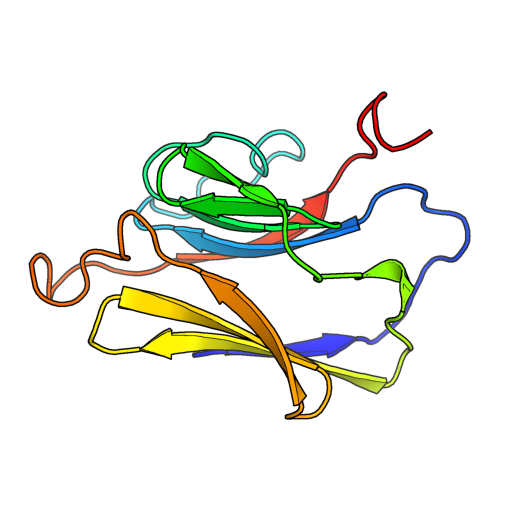 1
ATOM 744 C CA . VAL A 1 97 ? -4.785 0.830 11.064 1.00 96.19 97 VAL A CA 1
ATOM 745 C C . VAL A 1 97 ? -5.759 0.415 12.182 1.00 96.19 97 VAL A C 1
ATOM 747 O O . VAL A 1 97 ? -5.686 -0.723 12.649 1.00 96.19 97 VAL A O 1
ATOM 750 N N . PRO A 1 98 ? -6.692 1.274 12.629 1.00 95.00 98 PRO A N 1
ATOM 751 C CA . PRO A 1 98 ? -7.556 1.015 13.785 1.00 95.00 98 PRO A CA 1
ATOM 752 C C . PRO A 1 98 ? -8.708 0.034 13.484 1.00 95.00 98 PRO A C 1
ATOM 754 O O . PRO A 1 98 ? -9.856 0.283 13.836 1.00 95.00 98 PRO A O 1
ATOM 757 N N . VAL A 1 99 ? -8.418 -1.110 12.855 1.00 92.69 99 VAL A N 1
ATOM 758 C CA . VAL A 1 99 ? -9.412 -2.111 12.422 1.00 92.69 99 VAL A CA 1
ATOM 759 C C . VAL A 1 99 ? -10.241 -2.639 13.599 1.00 92.69 99 VAL A C 1
ATOM 761 O O . VAL A 1 99 ? -11.455 -2.775 13.493 1.00 92.69 99 VAL A O 1
ATOM 764 N N . LYS A 1 100 ? -9.601 -2.911 14.745 1.00 90.88 100 LYS A N 1
ATOM 765 C CA . LYS A 1 100 ? -10.284 -3.435 15.943 1.00 90.88 100 LYS A CA 1
ATOM 766 C C . LYS A 1 100 ? -11.013 -2.357 16.741 1.00 90.88 100 LYS A C 1
ATOM 768 O O . LYS A 1 100 ? -12.072 -2.625 17.298 1.00 90.88 100 LYS A O 1
ATOM 773 N N . SER A 1 101 ? -10.433 -1.162 16.842 1.00 90.44 101 SER A N 1
ATOM 774 C CA . SER A 1 101 ? -11.002 -0.068 17.637 1.00 90.44 101 SER A CA 1
ATOM 775 C C . SER A 1 101 ? -12.091 0.706 16.892 1.00 90.44 101 SER A C 1
ATOM 777 O O . SER A 1 101 ? -12.864 1.414 17.532 1.00 90.44 101 SER A O 1
ATOM 779 N N . GLN A 1 102 ? -12.180 0.560 15.567 1.00 88.94 102 GLN A N 1
ATOM 780 C CA . GLN A 1 102 ? -13.206 1.173 14.726 1.00 88.94 102 GLN A CA 1
ATOM 781 C C . GLN A 1 102 ? -13.767 0.153 13.714 1.00 88.94 102 GLN A C 1
ATOM 783 O O . GLN A 1 102 ? -13.478 0.245 12.523 1.00 88.94 102 GLN A O 1
ATOM 788 N N . PRO A 1 103 ? -14.587 -0.820 14.153 1.00 81.62 103 PRO A N 1
ATOM 789 C CA . PRO A 1 103 ? -15.082 -1.894 13.282 1.00 81.62 103 PRO A CA 1
ATOM 790 C C . PRO A 1 103 ? -15.985 -1.399 12.138 1.00 81.62 103 PRO A C 1
ATOM 792 O O . PRO A 1 103 ? -16.053 -2.033 11.092 1.00 81.62 103 PRO A O 1
ATOM 795 N N . GLU A 1 104 ? -16.638 -0.247 12.315 1.00 86.12 104 GLU A N 1
ATOM 796 C CA . GLU A 1 104 ? -17.492 0.390 11.299 1.00 86.12 104 GLU A CA 1
ATOM 797 C C . GLU A 1 104 ? -16.714 1.319 10.351 1.00 86.12 104 GLU A C 1
ATOM 799 O O . GLU A 1 104 ? -17.293 1.938 9.452 1.00 86.12 104 GLU A O 1
ATOM 804 N N . ALA A 1 105 ? -15.400 1.470 10.555 1.00 83.81 105 ALA A N 1
ATOM 805 C CA . ALA A 1 105 ? -14.594 2.336 9.716 1.00 83.81 105 ALA A CA 1
ATOM 806 C C . ALA A 1 105 ? -14.524 1.801 8.285 1.00 83.81 105 ALA A C 1
ATOM 808 O O . ALA A 1 105 ? -14.207 0.638 8.028 1.00 83.81 105 ALA A O 1
ATOM 809 N N . ARG A 1 106 ? -14.766 2.693 7.326 1.00 88.44 106 ARG A N 1
ATOM 810 C CA . ARG A 1 106 ? -14.592 2.392 5.908 1.00 88.44 106 ARG A CA 1
ATOM 811 C C . ARG A 1 106 ? -13.190 2.784 5.482 1.00 88.44 106 ARG A C 1
ATOM 813 O O . ARG A 1 106 ? -12.816 3.948 5.584 1.00 88.44 106 ARG A O 1
ATOM 820 N N . LEU A 1 107 ? -12.440 1.809 4.980 1.00 89.88 107 LEU A N 1
ATOM 821 C CA . LEU A 1 107 ? -11.150 2.052 4.351 1.00 89.88 107 LEU A CA 1
ATOM 822 C C . LEU A 1 107 ? -11.358 2.391 2.876 1.00 89.88 107 LEU A C 1
ATOM 824 O O . LEU A 1 107 ? -11.886 1.587 2.107 1.00 89.88 107 LEU A O 1
ATOM 828 N N . SER A 1 108 ? -10.921 3.581 2.494 1.00 90.31 108 SER A N 1
ATOM 829 C CA . SER A 1 108 ? -10.835 4.027 1.110 1.00 90.31 108 SER A CA 1
ATOM 830 C C . SER A 1 108 ? -9.496 3.604 0.519 1.00 90.31 108 SER A C 1
ATOM 832 O O . SER A 1 108 ? -8.456 3.752 1.159 1.00 90.31 108 SER A O 1
ATOM 834 N N . LEU A 1 109 ? -9.520 3.108 -0.714 1.00 89.94 109 LEU A N 1
ATOM 835 C CA . LEU A 1 109 ? -8.323 2.826 -1.500 1.00 89.94 109 LEU A CA 1
ATOM 836 C C . LEU A 1 109 ? -7.564 4.126 -1.809 1.00 89.94 109 LEU A C 1
ATOM 838 O O . LEU A 1 109 ? -8.171 5.091 -2.274 1.00 89.94 109 LEU A O 1
ATOM 842 N N . LEU A 1 110 ? -6.244 4.119 -1.633 1.00 89.25 110 LEU A N 1
ATOM 843 C CA . LEU A 1 110 ? -5.349 5.148 -2.154 1.00 89.25 110 LEU A CA 1
ATOM 844 C C . LEU A 1 110 ? -4.394 4.520 -3.166 1.00 89.25 110 LEU A C 1
ATOM 846 O O . LEU A 1 110 ? -3.564 3.687 -2.812 1.00 89.25 110 LEU A O 1
ATOM 850 N N . VAL A 1 111 ? -4.523 4.923 -4.427 1.00 89.31 111 VAL A N 1
ATOM 851 C CA . VAL A 1 111 ? -3.607 4.546 -5.506 1.00 89.31 111 VAL A CA 1
ATOM 852 C C . VAL A 1 111 ? -3.379 5.772 -6.368 1.00 89.31 111 VAL A C 1
ATOM 854 O O . VAL A 1 111 ? -4.338 6.431 -6.771 1.00 89.31 111 VAL A O 1
ATOM 857 N N . GLY A 1 112 ? -2.123 6.084 -6.657 1.00 85.94 112 GLY A N 1
ATOM 858 C CA . GLY A 1 112 ? -1.805 7.214 -7.515 1.00 85.94 112 GLY A CA 1
ATOM 859 C C . GLY A 1 112 ? -0.312 7.393 -7.749 1.00 85.94 112 GLY A C 1
ATOM 860 O O . GLY A 1 112 ? 0.504 6.704 -7.133 1.00 85.94 112 GLY A O 1
ATOM 861 N N . PRO A 1 113 ? 0.055 8.316 -8.648 1.00 80.06 113 PRO A N 1
ATOM 862 C CA . PRO A 1 113 ? 1.445 8.690 -8.836 1.00 80.06 113 PRO A CA 1
ATOM 863 C C . PRO A 1 113 ? 1.970 9.434 -7.599 1.00 80.06 113 PRO A C 1
ATOM 865 O O . PRO A 1 113 ? 1.295 10.310 -7.061 1.00 80.06 113 PRO A O 1
ATOM 868 N N . ALA A 1 114 ? 3.194 9.121 -7.181 1.00 73.50 114 ALA A N 1
ATOM 869 C CA . ALA A 1 114 ? 3.996 9.973 -6.306 1.00 73.50 114 ALA A CA 1
ATOM 870 C C . ALA A 1 114 ? 4.850 10.900 -7.169 1.00 73.50 114 ALA A C 1
ATOM 872 O O . ALA A 1 114 ? 5.499 10.436 -8.113 1.00 73.50 114 ALA A O 1
ATOM 873 N N . ALA A 1 115 ? 4.895 12.186 -6.824 1.00 67.19 115 ALA A N 1
ATOM 874 C CA . ALA A 1 115 ? 5.905 13.087 -7.362 1.00 67.19 115 ALA A CA 1
ATOM 875 C C . ALA A 1 115 ? 7.303 12.655 -6.885 1.00 67.19 115 ALA A C 1
ATOM 877 O O . ALA A 1 115 ? 7.456 12.137 -5.778 1.00 67.19 115 ALA A O 1
ATOM 878 N N . ALA A 1 116 ? 8.323 12.873 -7.717 1.00 60.69 116 ALA A N 1
ATOM 879 C CA . ALA A 1 116 ? 9.707 12.763 -7.270 1.00 60.69 116 ALA A CA 1
ATOM 880 C C . ALA A 1 116 ? 9.976 13.863 -6.233 1.00 60.69 116 ALA A C 1
ATOM 882 O O . ALA A 1 116 ? 9.677 15.033 -6.482 1.00 60.69 116 ALA A O 1
ATOM 883 N N . SER A 1 117 ? 10.520 13.507 -5.072 1.00 59.16 117 SER A N 1
ATOM 884 C CA . SER A 1 117 ? 11.004 14.494 -4.108 1.00 59.16 117 SER A CA 1
ATOM 885 C C . SER A 1 117 ? 12.456 14.862 -4.420 1.00 59.16 117 SER A C 1
ATOM 887 O O . SER A 1 117 ? 13.194 14.076 -5.009 1.00 59.16 117 SER A O 1
ATOM 889 N N . ALA A 1 118 ? 12.901 16.043 -3.982 1.00 51.44 118 ALA A N 1
ATOM 890 C CA . ALA A 1 118 ? 14.287 16.494 -4.155 1.00 51.44 118 ALA A CA 1
ATOM 891 C C . ALA A 1 118 ? 15.332 15.571 -3.492 1.00 51.44 118 ALA A C 1
ATOM 893 O O . ALA A 1 118 ? 16.516 15.695 -3.773 1.00 51.44 118 ALA A O 1
ATOM 894 N N . SER A 1 119 ? 14.903 14.665 -2.609 1.00 56.12 119 SER A N 1
ATOM 895 C CA . SER A 1 119 ? 15.746 13.649 -1.967 1.00 56.12 119 SER A CA 1
ATOM 896 C C . SER A 1 119 ? 15.886 12.360 -2.787 1.00 56.12 119 SER A C 1
ATOM 898 O O . SER A 1 119 ? 16.604 11.460 -2.363 1.00 56.12 119 SER A O 1
ATOM 900 N N . ASP A 1 120 ? 15.169 12.248 -3.910 1.00 49.84 120 ASP A N 1
ATOM 901 C CA . ASP A 1 120 ? 15.192 11.090 -4.814 1.00 49.84 120 ASP A CA 1
ATOM 902 C C . ASP A 1 120 ? 16.107 11.312 -6.046 1.00 49.84 120 ASP A C 1
ATOM 904 O O . ASP A 1 120 ? 16.148 10.450 -6.927 1.00 49.84 120 ASP A O 1
ATOM 908 N N . LEU A 1 121 ? 16.810 12.455 -6.113 1.00 49.22 121 LEU A N 1
ATOM 909 C CA . LEU A 1 121 ? 17.819 12.837 -7.117 1.00 49.22 121 LEU A CA 1
ATOM 910 C C . LEU A 1 121 ? 19.209 12.905 -6.472 1.00 49.22 121 LEU A C 1
ATOM 912 O O . LEU A 1 121 ? 20.183 12.537 -7.165 1.00 49.22 121 LEU A O 1
#

Radius of gyration: 13.67 Å; Cα contacts (8 Å, |Δi|>4): 256; chains: 1; bounding box: 35×29×36 Å